Protein AF-A0A966XR75-F1 (afdb_monomer_lite)

Sequence (65 aa):
MVVLGQERVTAFISHATWRALRGSESRQQSLIDIYRENKSAIDAAVVRRVVGGGRQPVVLRVSDL

Foldseek 3Di:
DACDPPDDAAEDEDPVQVCVQPPPVCPPDDPVVSCVVCVVLVNVLCVVCVVVVHDPNHYDHNVSD

Secondary structure (DSSP, 8-state):
-EEETTEEEPEEE-HHHHHHHHGGGGGSS-HHHHHHHHHHHHHHHHHHHHHTTPPSSEEE-GGG-

Radius of gyration: 12.15 Å; chains: 1; bounding box: 34×22×28 Å

Structure (mmCIF, N/CA/C/O backbone):
data_AF-A0A966XR75-F1
#
_entry.id   AF-A0A966XR75-F1
#
loop_
_atom_site.group_PDB
_atom_site.id
_atom_site.type_symbol
_atom_site.label_atom_id
_atom_site.label_alt_id
_atom_site.label_comp_id
_atom_site.label_asym_id
_atom_site.label_entity_id
_atom_site.label_seq_id
_atom_site.pdbx_PDB_ins_code
_atom_site.Cartn_x
_atom_site.Cartn_y
_atom_site.Cartn_z
_atom_site.occupancy
_atom_site.B_iso_or_equiv
_atom_site.auth_seq_id
_atom_site.auth_comp_id
_atom_site.auth_asym_id
_atom_site.auth_atom_id
_atom_site.pdbx_PDB_model_num
ATOM 1 N N . MET A 1 1 ? 3.464 2.880 9.195 1.00 64.44 1 MET A N 1
ATOM 2 C CA . MET A 1 1 ? 2.404 3.283 10.141 1.00 64.44 1 MET A CA 1
ATOM 3 C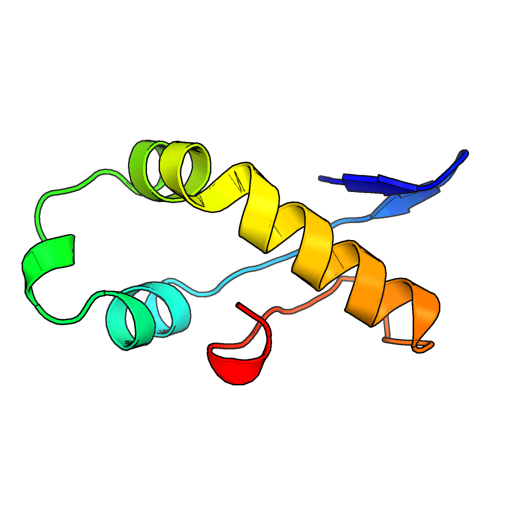 C . MET A 1 1 ? 1.757 4.527 9.579 1.00 64.44 1 MET A C 1
ATOM 5 O O . MET A 1 1 ? 2.480 5.467 9.268 1.00 64.44 1 MET A O 1
ATOM 9 N N . VAL A 1 2 ? 0.440 4.495 9.409 1.00 73.56 2 VAL A N 1
ATOM 10 C CA . VAL A 1 2 ? -0.355 5.637 8.939 1.00 73.56 2 VAL A CA 1
ATOM 11 C C . VAL A 1 2 ? -1.206 6.106 10.109 1.00 73.56 2 VAL A C 1
ATOM 13 O O . VAL A 1 2 ? -1.735 5.277 10.849 1.00 73.56 2 VAL A O 1
ATOM 16 N N . VAL A 1 3 ? -1.288 7.418 10.314 1.00 73.19 3 VAL A N 1
ATOM 17 C CA . VAL A 1 3 ? -2.152 8.009 11.341 1.00 73.19 3 VAL A CA 1
ATOM 18 C C . VAL A 1 3 ? -3.418 8.498 10.650 1.00 73.19 3 VAL A C 1
ATOM 20 O O . VAL A 1 3 ? -3.342 9.341 9.760 1.00 73.19 3 VAL A O 1
ATOM 23 N N . LEU A 1 4 ? -4.565 7.941 11.035 1.00 72.88 4 LEU A N 1
ATOM 24 C CA . LEU A 1 4 ? -5.885 8.324 10.536 1.00 72.88 4 LEU A CA 1
ATOM 25 C C . LEU A 1 4 ? -6.671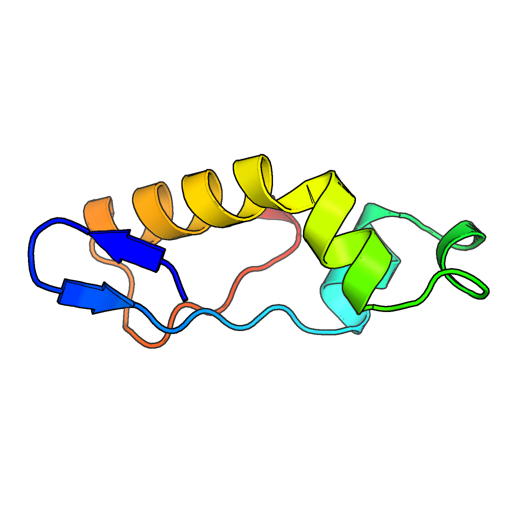 8.930 11.698 1.00 72.88 4 LEU A C 1
ATOM 27 O O . LEU A 1 4 ? -7.157 8.218 12.574 1.00 72.88 4 LEU A O 1
ATOM 31 N N . GLY A 1 5 ? -6.744 10.262 11.750 1.00 76.50 5 GLY A N 1
ATOM 32 C CA . GLY A 1 5 ? -7.296 10.962 12.911 1.00 76.50 5 GLY A CA 1
ATOM 33 C C . GLY A 1 5 ? -6.478 10.662 14.173 1.00 76.50 5 GLY A C 1
ATOM 34 O O . GLY A 1 5 ? -5.306 11.024 14.245 1.00 76.50 5 GLY A O 1
ATOM 35 N N . GLN A 1 6 ? -7.087 9.993 15.157 1.00 73.38 6 GLN A N 1
ATOM 36 C CA . GLN A 1 6 ? -6.415 9.555 16.391 1.00 73.38 6 GLN A CA 1
ATOM 37 C C . GLN A 1 6 ? -5.966 8.082 16.362 1.00 73.38 6 GLN A C 1
ATOM 39 O O . GLN A 1 6 ? -5.328 7.617 17.307 1.00 73.38 6 GLN A O 1
ATOM 44 N N . GLU A 1 7 ? -6.260 7.341 15.290 1.00 79.62 7 GLU A N 1
ATOM 45 C CA . GLU A 1 7 ? -5.963 5.914 15.190 1.00 79.62 7 GLU A CA 1
ATOM 46 C C . GLU A 1 7 ? -4.625 5.661 14.481 1.00 79.62 7 GLU A C 1
ATOM 48 O O . GLU A 1 7 ? -4.305 6.260 13.448 1.00 79.62 7 GLU A O 1
ATOM 53 N N . ARG A 1 8 ? -3.819 4.753 15.043 1.00 84.94 8 ARG A N 1
ATOM 54 C CA . ARG A 1 8 ? -2.576 4.280 14.424 1.00 84.94 8 ARG A CA 1
ATOM 55 C C . ARG A 1 8 ? -2.854 2.993 13.669 1.00 84.94 8 ARG A C 1
ATOM 57 O O . ARG A 1 8 ? -3.131 1.969 14.283 1.00 84.94 8 ARG A O 1
ATOM 64 N N . VAL A 1 9 ? -2.676 3.033 12.354 1.00 87.44 9 VAL A N 1
ATOM 65 C CA . VAL A 1 9 ? -2.862 1.867 11.494 1.00 87.44 9 VAL A CA 1
ATOM 66 C C . VAL A 1 9 ? -1.515 1.264 11.122 1.00 87.44 9 VAL A C 1
ATOM 68 O O . VAL A 1 9 ? -0.627 1.912 10.545 1.00 87.44 9 VAL A O 1
ATOM 71 N N . THR A 1 10 ? -1.376 -0.019 11.441 1.00 90.62 10 THR A N 1
ATOM 72 C CA . THR A 1 10 ? -0.256 -0.846 10.994 1.00 90.62 10 THR A CA 1
ATOM 73 C C . THR A 1 10 ? -0.610 -1.481 9.660 1.00 90.62 10 THR A C 1
ATOM 75 O O . THR A 1 10 ? -1.645 -2.137 9.528 1.00 90.62 10 THR A O 1
ATOM 78 N N . ALA A 1 11 ? 0.271 -1.290 8.680 1.00 90.44 11 ALA A N 1
ATOM 79 C CA . ALA A 1 11 ? 0.149 -1.878 7.360 1.00 90.44 11 ALA A CA 1
ATOM 80 C C . ALA A 1 11 ? 1.396 -2.695 7.018 1.00 90.44 11 ALA A C 1
ATOM 82 O O . ALA A 1 11 ? 2.515 -2.291 7.341 1.00 90.44 11 ALA A O 1
ATOM 83 N N . PHE A 1 12 ? 1.187 -3.818 6.343 1.00 91.50 12 PHE A N 1
ATOM 84 C CA . PHE A 1 12 ? 2.225 -4.728 5.885 1.00 91.50 12 PHE A CA 1
ATOM 85 C C . PHE A 1 12 ? 2.192 -4.828 4.363 1.00 91.50 12 PHE A C 1
ATOM 87 O O . PHE A 1 12 ? 1.130 -5.000 3.764 1.00 91.50 12 PHE A O 1
ATOM 94 N N . ILE A 1 13 ? 3.369 -4.770 3.744 1.00 89.38 13 ILE A N 1
ATOM 95 C CA . ILE A 1 13 ? 3.571 -5.092 2.330 1.00 89.38 13 ILE A CA 1
ATOM 96 C C . ILE A 1 13 ? 4.599 -6.212 2.273 1.00 89.38 13 ILE A C 1
ATOM 98 O O . ILE A 1 13 ? 5.677 -6.104 2.858 1.00 89.38 13 ILE A O 1
ATOM 102 N N . SER A 1 14 ? 4.264 -7.298 1.581 1.00 87.19 14 SER A N 1
ATOM 103 C CA . SER A 1 14 ? 5.196 -8.411 1.420 1.00 87.19 14 SER A CA 1
ATOM 104 C C . SER A 1 14 ? 6.299 -8.064 0.416 1.00 87.19 14 SER A C 1
ATOM 106 O O . SER A 1 14 ? 6.071 -7.349 -0.561 1.00 87.19 14 SER A O 1
ATOM 108 N N . HIS A 1 15 ? 7.490 -8.633 0.598 1.00 81.56 15 HIS A N 1
ATOM 109 C CA . HIS A 1 15 ? 8.570 -8.500 -0.383 1.00 81.56 15 HIS A CA 1
ATOM 110 C C . HIS A 1 15 ? 8.161 -9.024 -1.775 1.00 81.56 15 HIS A C 1
ATOM 112 O O . HIS A 1 15 ? 8.559 -8.464 -2.793 1.00 81.56 15 HIS A O 1
ATOM 118 N N . ALA A 1 16 ? 7.313 -10.057 -1.837 1.00 84.12 16 ALA A N 1
ATOM 119 C CA . ALA A 1 16 ? 6.768 -10.567 -3.094 1.00 84.12 16 ALA A CA 1
ATOM 120 C C . ALA A 1 16 ? 5.859 -9.541 -3.795 1.00 84.12 16 ALA A C 1
ATOM 122 O O . ALA A 1 16 ? 5.967 -9.373 -5.007 1.00 84.12 16 ALA A O 1
ATOM 123 N N . THR A 1 17 ? 5.031 -8.812 -3.037 1.00 86.50 17 THR A N 1
ATOM 124 C CA . THR A 1 17 ? 4.206 -7.705 -3.549 1.00 86.50 17 THR A CA 1
ATOM 125 C C . THR A 1 17 ? 5.082 -6.637 -4.202 1.00 86.50 17 THR A C 1
ATOM 127 O O . THR A 1 17 ? 4.807 -6.216 -5.322 1.00 86.50 17 THR A O 1
ATOM 130 N N . TRP A 1 18 ? 6.180 -6.251 -3.545 1.00 83.62 18 TRP A N 1
ATOM 131 C CA . TRP A 1 18 ? 7.115 -5.270 -4.098 1.00 83.62 18 TRP A CA 1
A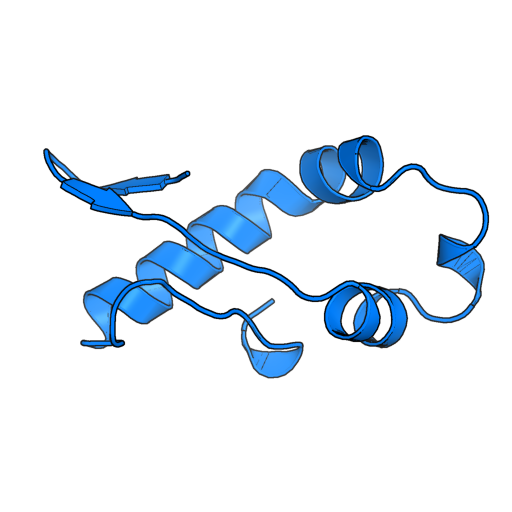TOM 132 C C . TRP A 1 18 ? 7.789 -5.741 -5.381 1.00 83.62 18 TRP A C 1
ATOM 134 O O . TRP A 1 18 ? 7.839 -5.005 -6.365 1.00 83.62 18 TRP A O 1
ATOM 144 N N . ARG A 1 19 ? 8.264 -6.990 -5.394 1.00 80.06 19 ARG A N 1
ATOM 145 C CA . ARG A 1 19 ? 8.880 -7.582 -6.585 1.00 80.06 19 ARG A CA 1
ATOM 146 C C . ARG A 1 19 ? 7.913 -7.669 -7.761 1.00 80.06 19 ARG A C 1
ATOM 148 O O . ARG A 1 19 ? 8.334 -7.471 -8.893 1.00 80.06 19 ARG A O 1
ATOM 155 N N . ALA A 1 20 ? 6.642 -7.963 -7.504 1.00 83.81 20 ALA A N 1
ATOM 156 C CA . ALA A 1 20 ? 5.627 -8.014 -8.548 1.00 83.81 20 ALA A CA 1
ATOM 157 C C . ALA A 1 20 ? 5.320 -6.624 -9.134 1.00 83.81 20 ALA A C 1
ATOM 159 O O . ALA A 1 20 ? 5.084 -6.524 -10.331 1.00 83.81 20 ALA A O 1
ATOM 160 N N . LEU A 1 21 ? 5.372 -5.563 -8.321 1.00 81.25 21 LEU A N 1
ATOM 161 C CA . LEU A 1 21 ? 5.127 -4.189 -8.771 1.00 81.25 21 LEU A CA 1
ATOM 162 C C . LEU A 1 21 ? 6.285 -3.619 -9.612 1.00 81.25 21 LEU A C 1
ATOM 164 O O . LEU A 1 21 ? 6.052 -2.936 -10.601 1.00 81.25 21 LEU A O 1
ATOM 168 N N . ARG A 1 22 ? 7.536 -3.882 -9.210 1.00 77.75 22 ARG A N 1
ATOM 169 C CA . ARG A 1 22 ? 8.746 -3.255 -9.790 1.00 77.75 22 ARG A CA 1
ATOM 170 C C . ARG A 1 22 ? 9.509 -4.158 -10.765 1.00 77.75 22 ARG A C 1
ATOM 172 O O . ARG A 1 22 ? 10.449 -3.713 -11.412 1.00 77.75 22 ARG A O 1
ATOM 179 N N . GLY A 1 23 ? 9.146 -5.435 -10.856 1.00 72.00 23 GLY A N 1
ATOM 180 C CA . GLY A 1 23 ? 9.854 -6.405 -11.685 1.00 72.00 23 GLY A CA 1
ATOM 181 C C . GLY A 1 23 ? 11.296 -6.672 -11.224 1.00 72.00 23 GLY A C 1
ATOM 182 O O . GLY A 1 23 ? 11.649 -6.548 -10.047 1.00 72.00 23 GLY A O 1
ATOM 183 N N . SER A 1 24 ? 12.141 -7.104 -12.161 1.00 64.69 24 SER A N 1
ATOM 184 C CA . SER A 1 24 ? 13.509 -7.590 -11.910 1.00 64.69 24 SER A CA 1
ATOM 185 C C . SER A 1 24 ? 14.490 -6.519 -11.414 1.00 64.69 24 SER A C 1
ATOM 187 O O . SER A 1 24 ? 15.511 -6.871 -10.821 1.00 64.69 24 SER A O 1
ATOM 189 N N . GLU A 1 25 ? 14.190 -5.235 -11.636 1.00 64.06 25 GLU A N 1
ATOM 190 C CA . GLU A 1 25 ? 15.068 -4.095 -11.321 1.00 64.06 25 GLU A CA 1
ATOM 191 C C . GLU A 1 25 ? 15.218 -3.849 -9.814 1.00 64.06 25 GLU A C 1
ATOM 193 O O . GLU A 1 25 ? 16.204 -3.279 -9.354 1.00 64.06 25 GLU A O 1
ATOM 198 N N . SER A 1 26 ? 14.296 -4.371 -9.003 1.00 61.50 26 SER A N 1
ATOM 199 C CA . SER A 1 26 ? 14.286 -4.143 -7.555 1.00 61.50 26 SER A CA 1
ATOM 200 C C . SER A 1 26 ? 15.347 -4.937 -6.772 1.00 61.50 26 SER A C 1
ATOM 202 O O . SER A 1 26 ? 15.387 -4.842 -5.549 1.00 61.50 26 SER A O 1
ATOM 204 N N . ARG A 1 27 ? 16.195 -5.743 -7.434 1.00 63.56 27 ARG A N 1
ATOM 205 C CA . ARG A 1 27 ? 17.164 -6.647 -6.773 1.00 63.56 27 ARG A CA 1
ATOM 206 C C . ARG A 1 27 ? 18.308 -5.939 -6.039 1.00 63.56 27 ARG A C 1
ATOM 208 O O . ARG A 1 27 ? 18.939 -6.583 -5.208 1.00 63.56 27 ARG A O 1
ATOM 215 N N . GLN A 1 28 ? 18.581 -4.671 -6.345 1.00 69.06 28 GLN A N 1
ATOM 216 C CA . GLN A 1 28 ? 19.680 -3.908 -5.733 1.00 69.06 28 GLN A CA 1
ATOM 217 C C . GLN A 1 28 ? 19.217 -2.741 -4.850 1.00 69.06 28 GLN A C 1
ATOM 219 O O . GLN A 1 28 ? 20.024 -2.201 -4.098 1.00 69.06 28 GLN A O 1
ATOM 224 N N . GLN A 1 29 ? 17.938 -2.357 -4.902 1.00 76.62 29 GLN A N 1
ATOM 225 C CA . GLN A 1 29 ? 17.417 -1.289 -4.048 1.00 76.62 29 GLN A CA 1
ATOM 226 C C . GLN A 1 29 ? 17.086 -1.806 -2.647 1.00 76.62 29 GLN A C 1
ATOM 228 O O . GLN A 1 29 ? 16.480 -2.867 -2.480 1.00 76.62 29 GLN A O 1
ATOM 233 N N . SER A 1 30 ? 17.442 -1.023 -1.628 1.00 84.62 30 SER A N 1
ATOM 234 C CA . SER A 1 30 ? 17.044 -1.308 -0.253 1.00 84.62 30 SER A CA 1
ATOM 235 C C . SER A 1 30 ? 15.531 -1.160 -0.083 1.00 84.62 30 SER A C 1
ATOM 237 O O . SER A 1 30 ? 14.907 -0.253 -0.639 1.00 84.62 30 SER A O 1
ATOM 239 N N . LEU A 1 31 ? 14.934 -2.009 0.759 1.00 80.75 31 LEU A N 1
ATOM 240 C CA . LEU A 1 31 ? 13.514 -1.928 1.122 1.00 80.75 31 LEU A CA 1
ATOM 241 C C . LEU A 1 31 ? 13.121 -0.548 1.669 1.00 80.75 31 LEU A C 1
ATOM 243 O O . LEU A 1 31 ? 11.987 -0.112 1.473 1.00 80.75 31 LEU A O 1
ATOM 247 N N . ILE A 1 32 ? 14.047 0.140 2.347 1.00 85.62 32 ILE A N 1
ATOM 248 C CA . ILE A 1 32 ? 13.784 1.471 2.900 1.00 85.62 32 ILE A CA 1
ATOM 249 C C . ILE A 1 32 ? 13.651 2.531 1.805 1.00 85.62 32 ILE A C 1
ATOM 251 O O . ILE A 1 32 ? 12.822 3.430 1.933 1.00 85.62 32 ILE A O 1
ATOM 255 N N . ASP A 1 33 ? 14.418 2.410 0.724 1.00 86.31 33 ASP A N 1
ATOM 256 C CA . ASP A 1 33 ? 14.397 3.365 -0.382 1.00 86.31 33 ASP A CA 1
ATOM 257 C C . ASP A 1 33 ? 13.144 3.152 -1.227 1.00 86.31 33 ASP A C 1
ATOM 259 O O . ASP A 1 33 ? 12.421 4.105 -1.505 1.00 86.31 33 ASP A O 1
ATOM 263 N N . ILE A 1 34 ? 12.790 1.889 -1.485 1.00 82.00 34 ILE A N 1
ATOM 264 C CA . ILE A 1 34 ? 11.517 1.522 -2.120 1.00 82.00 34 ILE A CA 1
ATOM 265 C C . ILE A 1 34 ? 10.339 2.083 -1.314 1.00 82.00 34 ILE A C 1
ATOM 267 O O . ILE A 1 34 ? 9.429 2.685 -1.884 1.00 82.00 34 ILE A O 1
ATOM 271 N N . TYR A 1 35 ? 10.358 1.934 0.015 1.00 85.31 35 TYR A N 1
ATOM 272 C CA . TYR A 1 35 ? 9.329 2.512 0.879 1.00 85.31 35 TYR A CA 1
ATOM 273 C C . TYR A 1 35 ? 9.281 4.039 0.774 1.00 85.31 35 TYR A C 1
ATOM 275 O O . TYR A 1 35 ? 8.193 4.598 0.668 1.00 85.31 35 TYR A O 1
ATOM 283 N N . ARG A 1 36 ? 10.433 4.719 0.798 1.00 88.19 36 ARG A N 1
ATOM 284 C CA . ARG A 1 36 ? 10.506 6.185 0.716 1.00 88.19 36 ARG A CA 1
ATOM 285 C C . ARG A 1 36 ? 9.957 6.709 -0.605 1.00 88.19 36 ARG A C 1
ATOM 287 O O . ARG A 1 36 ? 9.135 7.619 -0.579 1.00 88.19 36 ARG A O 1
ATOM 294 N N . GLU A 1 37 ? 10.356 6.111 -1.724 1.00 88.31 37 GLU A N 1
ATOM 295 C CA . GLU A 1 37 ? 9.884 6.490 -3.061 1.00 88.31 37 GLU A CA 1
ATOM 296 C C . GLU A 1 37 ? 8.369 6.304 -3.217 1.00 88.31 37 GLU A C 1
ATOM 298 O O . GLU A 1 37 ? 7.702 7.114 -3.853 1.00 88.31 37 GLU A O 1
ATOM 303 N N . ASN A 1 38 ? 7.810 5.257 -2.605 1.00 87.25 38 ASN A N 1
ATOM 304 C CA . ASN A 1 38 ? 6.403 4.888 -2.769 1.00 87.25 38 ASN A CA 1
ATOM 305 C C . ASN A 1 38 ? 5.523 5.306 -1.583 1.00 87.25 38 ASN A C 1
ATOM 307 O O . ASN A 1 38 ? 4.346 4.946 -1.535 1.00 87.25 38 ASN A O 1
ATOM 311 N N . LYS A 1 39 ? 6.058 6.066 -0.619 1.00 89.38 39 LYS A N 1
ATOM 312 C CA . LYS A 1 39 ? 5.388 6.347 0.657 1.00 89.38 39 LYS A CA 1
ATOM 313 C C . LYS A 1 39 ? 3.982 6.919 0.475 1.00 89.38 39 LYS A C 1
ATOM 315 O O . LYS A 1 39 ? 3.052 6.450 1.125 1.00 89.38 39 LYS A O 1
ATOM 320 N N . SER A 1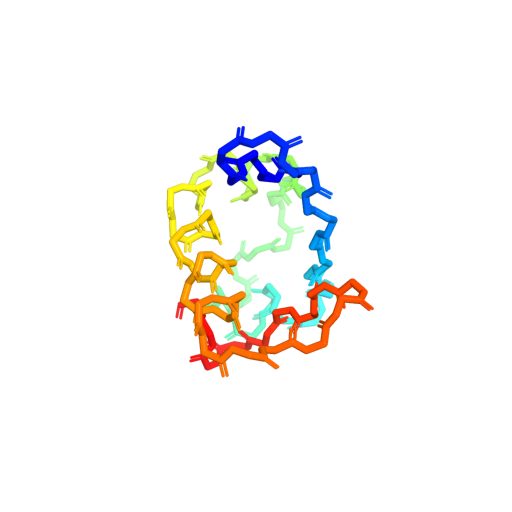 40 ? 3.815 7.889 -0.419 1.00 90.50 40 SER A N 1
ATOM 321 C CA . SER A 1 40 ? 2.516 8.527 -0.657 1.00 90.50 40 SER A CA 1
ATOM 322 C C . SER A 1 40 ? 1.481 7.555 -1.233 1.00 90.50 40 SER A C 1
ATOM 324 O O . SER A 1 40 ? 0.325 7.579 -0.817 1.00 90.50 40 SER A O 1
ATOM 326 N N . ALA A 1 41 ? 1.890 6.668 -2.147 1.00 90.06 41 ALA A N 1
ATOM 327 C CA . ALA A 1 41 ? 1.011 5.647 -2.718 1.00 90.06 41 ALA A CA 1
ATOM 328 C C . ALA A 1 41 ? 0.606 4.606 -1.663 1.00 90.06 41 ALA A C 1
ATOM 330 O O . ALA A 1 41 ? -0.568 4.255 -1.553 1.00 90.06 41 ALA A O 1
ATOM 331 N N . ILE A 1 42 ? 1.559 4.182 -0.825 1.00 90.94 42 ILE A N 1
ATOM 332 C CA . ILE A 1 42 ? 1.311 3.277 0.303 1.00 90.94 42 ILE A CA 1
ATOM 333 C C . ILE A 1 42 ? 0.316 3.904 1.283 1.00 90.94 42 ILE A C 1
ATOM 335 O O . ILE A 1 42 ? -0.670 3.264 1.642 1.00 90.94 42 ILE A O 1
ATOM 339 N N . ASP A 1 43 ? 0.547 5.149 1.704 1.00 91.62 43 ASP A N 1
ATOM 340 C CA . ASP A 1 43 ? -0.324 5.836 2.658 1.00 91.62 43 ASP A CA 1
ATOM 341 C C . ASP A 1 43 ? -1.751 5.965 2.098 1.00 91.62 43 ASP A C 1
ATOM 343 O O . ASP A 1 43 ? -2.717 5.631 2.787 1.00 91.62 43 ASP A O 1
ATOM 347 N N . ALA A 1 44 ? -1.893 6.349 0.824 1.00 91.06 44 ALA A N 1
ATOM 348 C CA . ALA A 1 44 ? -3.187 6.421 0.147 1.00 91.06 44 ALA A CA 1
ATOM 349 C C . ALA A 1 44 ? -3.883 5.051 0.067 1.00 91.06 44 ALA A C 1
ATOM 351 O O . ALA A 1 44 ? -5.084 4.947 0.326 1.00 91.06 44 ALA A O 1
ATOM 352 N N . ALA A 1 45 ? -3.144 3.984 -0.242 1.00 92.38 45 ALA A N 1
ATOM 353 C CA . ALA A 1 45 ? -3.672 2.624 -0.279 1.00 92.38 45 ALA A CA 1
ATOM 354 C C . ALA A 1 45 ? -4.194 2.169 1.092 1.00 92.38 45 ALA A C 1
ATOM 356 O O . ALA A 1 45 ? -5.285 1.600 1.181 1.00 92.38 45 ALA A O 1
ATOM 357 N N . VAL A 1 46 ? -3.459 2.472 2.169 1.00 92.75 46 VAL A N 1
ATOM 358 C CA . VAL A 1 46 ? -3.892 2.191 3.546 1.00 92.75 46 VAL A CA 1
ATOM 359 C C . VAL A 1 46 ? -5.170 2.954 3.879 1.00 92.75 46 VAL A C 1
ATOM 361 O O . VAL A 1 46 ? -6.116 2.339 4.367 1.00 92.75 46 VAL A O 1
ATOM 364 N N . VAL A 1 47 ? -5.233 4.255 3.573 1.00 91.50 47 VAL A N 1
ATOM 365 C CA . VAL A 1 47 ? -6.430 5.081 3.813 1.00 91.50 47 VAL A CA 1
ATOM 366 C C . VAL A 1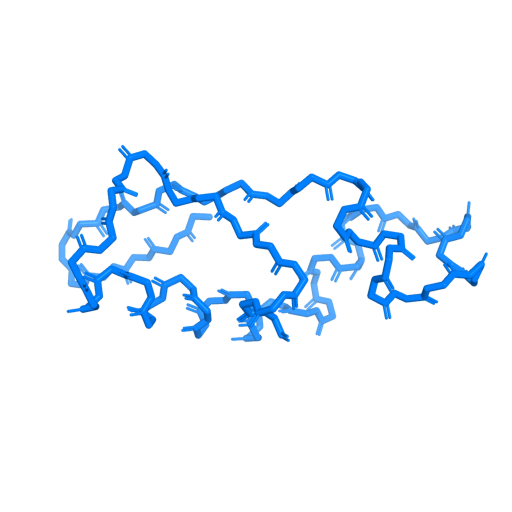 47 ? -7.641 4.473 3.107 1.00 91.50 47 VAL A C 1
ATOM 368 O O . VAL A 1 47 ? -8.664 4.235 3.747 1.00 91.50 47 VAL A O 1
ATOM 371 N N . ARG A 1 48 ? -7.515 4.150 1.810 1.00 90.94 48 ARG A N 1
ATOM 372 C CA . ARG A 1 48 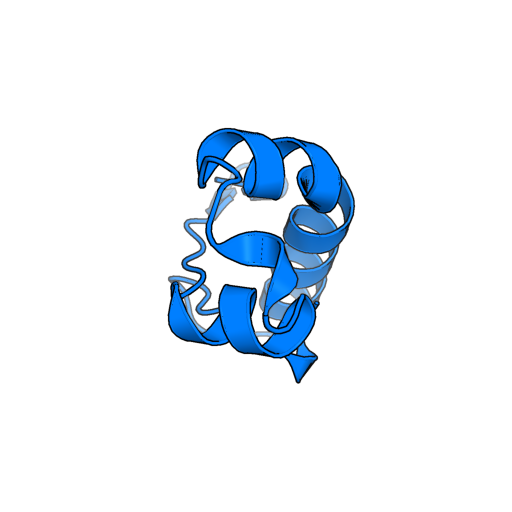? -8.595 3.524 1.027 1.00 90.94 48 ARG A CA 1
ATOM 373 C C . ARG A 1 48 ? -9.069 2.221 1.660 1.00 90.94 48 ARG A C 1
ATOM 375 O O . ARG A 1 48 ? -10.272 1.986 1.741 1.00 90.94 48 ARG A O 1
ATOM 382 N N . ARG A 1 49 ? -8.138 1.383 2.129 1.00 90.88 49 ARG A N 1
ATOM 383 C CA . ARG A 1 49 ? -8.476 0.104 2.765 1.00 90.88 49 ARG A CA 1
ATOM 384 C C . ARG A 1 49 ? -9.259 0.305 4.057 1.00 90.88 49 ARG A C 1
ATOM 386 O O . ARG A 1 49 ? -10.245 -0.390 4.266 1.00 90.88 49 ARG A O 1
ATOM 393 N N . VAL A 1 50 ? -8.824 1.236 4.903 1.00 90.31 50 VAL A N 1
ATOM 394 C CA . VAL A 1 50 ? -9.449 1.496 6.207 1.00 90.31 50 VAL A CA 1
ATOM 395 C C . VAL A 1 50 ? -10.828 2.127 6.031 1.00 90.31 50 VAL A C 1
ATOM 397 O O . VAL A 1 50 ? -11.794 1.634 6.604 1.00 90.31 50 VAL A O 1
ATOM 400 N N . VAL A 1 51 ? -10.948 3.151 5.179 1.00 89.31 51 VAL A N 1
ATOM 401 C CA . VAL A 1 51 ? -12.237 3.797 4.872 1.00 89.31 51 VAL A CA 1
ATOM 402 C C . VAL A 1 51 ? -13.218 2.805 4.238 1.00 89.31 51 VAL A C 1
ATOM 404 O O . VAL A 1 51 ? -14.408 2.846 4.528 1.00 89.31 51 VAL A O 1
ATOM 407 N N . GLY A 1 52 ? -12.721 1.861 3.434 1.00 88.69 52 GLY A N 1
ATOM 408 C CA . GLY A 1 52 ? -13.514 0.767 2.869 1.00 88.69 52 GLY A CA 1
ATOM 409 C C . GLY A 1 52 ? -13.905 -0.341 3.858 1.00 88.69 52 GLY A C 1
ATOM 410 O O . GLY A 1 52 ? -14.416 -1.370 3.423 1.00 88.69 52 GLY A O 1
ATOM 411 N N . GLY A 1 53 ? -13.639 -0.188 5.162 1.00 87.19 53 GLY A N 1
ATOM 412 C CA . GLY A 1 53 ? -13.967 -1.189 6.186 1.00 87.19 53 GLY A CA 1
ATOM 413 C C . GLY A 1 53 ? -13.027 -2.399 6.205 1.00 87.19 53 GLY A C 1
ATOM 414 O O . GLY A 1 53 ? -13.386 -3.473 6.691 1.00 87.19 53 GLY A O 1
ATOM 415 N N . GLY A 1 54 ? -11.823 -2.258 5.649 1.00 84.50 54 GLY A N 1
ATOM 416 C CA . GLY A 1 54 ? -10.807 -3.302 5.646 1.00 84.50 54 GLY A CA 1
ATOM 417 C C . GLY A 1 54 ? -10.366 -3.687 7.059 1.00 84.50 54 GLY A C 1
ATOM 418 O O . GLY A 1 54 ? -10.218 -2.845 7.943 1.00 84.50 54 GLY A O 1
ATOM 419 N N . ARG A 1 55 ? -10.115 -4.984 7.267 1.00 83.19 55 ARG A N 1
ATOM 420 C CA . ARG A 1 55 ? -9.601 -5.500 8.542 1.00 83.19 55 ARG A CA 1
ATOM 421 C C . ARG A 1 55 ? -8.201 -4.959 8.834 1.00 83.19 55 ARG A C 1
ATOM 423 O O . ARG A 1 55 ? -7.370 -4.852 7.931 1.00 83.19 55 ARG A O 1
ATOM 430 N N . GLN A 1 56 ? -7.948 -4.685 10.111 1.00 86.19 56 GLN A N 1
ATOM 431 C CA . GLN A 1 56 ? -6.632 -4.326 10.630 1.00 86.19 56 GLN A CA 1
ATOM 432 C C . GLN A 1 56 ? -5.951 -5.558 11.265 1.00 86.19 56 GLN A C 1
ATOM 434 O O . GLN A 1 56 ? -6.644 -6.363 11.891 1.00 86.19 56 GLN A O 1
ATOM 439 N N . PRO A 1 57 ? -4.621 -5.729 11.131 1.00 88.56 57 PRO A N 1
ATOM 440 C CA . PRO A 1 57 ? -3.702 -4.861 10.394 1.00 88.56 57 PRO A CA 1
ATOM 441 C C . PRO A 1 57 ? -3.899 -4.950 8.874 1.00 88.56 57 PRO A C 1
ATOM 443 O O . PRO A 1 57 ? -4.271 -5.994 8.337 1.00 88.56 57 PRO A O 1
ATOM 446 N N . VAL A 1 58 ? -3.642 -3.842 8.176 1.00 90.88 58 VAL A N 1
ATOM 447 C CA . VAL A 1 58 ? -3.846 -3.751 6.725 1.00 90.88 58 VAL A CA 1
ATOM 448 C C . VAL A 1 58 ? -2.749 -4.530 6.006 1.00 90.88 58 VAL A C 1
ATOM 450 O O . VAL A 1 58 ? -1.567 -4.258 6.187 1.00 90.88 58 VAL A O 1
ATOM 453 N N . VAL A 1 59 ? -3.118 -5.479 5.152 1.00 91.88 59 VAL A N 1
ATOM 454 C CA . VAL A 1 59 ? -2.163 -6.177 4.280 1.00 91.88 59 VAL A CA 1
ATOM 455 C C . VAL A 1 59 ? -2.378 -5.702 2.853 1.00 91.88 59 VAL A C 1
ATOM 457 O O . VAL A 1 59 ? -3.423 -5.974 2.264 1.00 91.88 59 VAL A O 1
ATOM 460 N N . LEU A 1 60 ? -1.390 -4.992 2.317 1.00 90.81 60 LEU A N 1
ATOM 461 C CA . LEU A 1 60 ? -1.433 -4.421 0.977 1.00 90.81 60 LEU A CA 1
ATOM 462 C C . LEU A 1 60 ? -0.930 -5.425 -0.069 1.00 90.81 60 LEU A C 1
ATOM 464 O O . LEU A 1 60 ? 0.121 -6.065 0.073 1.00 90.81 60 LEU A O 1
ATOM 468 N N . ARG A 1 61 ? -1.702 -5.544 -1.142 1.00 89.50 61 ARG A N 1
ATOM 469 C CA . ARG A 1 61 ? -1.438 -6.354 -2.331 1.00 89.50 61 ARG A CA 1
ATOM 470 C C . ARG A 1 61 ? -1.030 -5.454 -3.490 1.00 89.50 61 ARG A C 1
ATOM 472 O O . ARG A 1 61 ? -1.173 -4.240 -3.424 1.00 89.50 61 ARG A O 1
ATOM 479 N N . VAL A 1 62 ? -0.566 -6.068 -4.577 1.00 86.88 62 VAL A N 1
ATOM 480 C CA . VAL A 1 62 ? -0.180 -5.340 -5.799 1.00 86.88 62 VAL A CA 1
ATOM 481 C C . VAL A 1 62 ? -1.345 -4.496 -6.312 1.00 86.88 62 VAL A C 1
ATOM 483 O O . VAL A 1 62 ? -1.144 -3.360 -6.693 1.00 86.88 62 VAL A O 1
ATOM 486 N N . SER A 1 63 ? -2.571 -5.019 -6.235 1.00 86.62 63 SER A N 1
ATOM 487 C CA . SER A 1 63 ? -3.793 -4.318 -6.647 1.00 86.62 63 SER A CA 1
ATOM 488 C C . SER A 1 63 ? -4.166 -3.110 -5.782 1.00 86.62 63 SER A C 1
ATOM 490 O O . SER A 1 63 ? -5.084 -2.381 -6.139 1.00 86.62 63 SER A O 1
ATOM 492 N N . ASP A 1 64 ? -3.548 -2.952 -4.608 1.00 85.75 64 ASP A N 1
ATOM 493 C CA . ASP A 1 64 ? -3.841 -1.838 -3.705 1.00 85.75 64 ASP A CA 1
ATOM 494 C C . ASP A 1 64 ? -2.922 -0.629 -3.955 1.00 85.75 64 ASP A C 1
ATOM 496 O O . ASP A 1 64 ? -3.287 0.486 -3.557 1.00 85.75 64 ASP A O 1
ATOM 500 N N . LEU A 1 65 ? -1.758 -0.864 -4.581 1.00 82.62 65 LEU A N 1
ATOM 501 C CA . LEU A 1 65 ? -0.672 0.091 -4.829 1.00 82.62 65 LEU A CA 1
ATOM 502 C C . LEU A 1 65 ? -0.747 0.701 -6.231 1.00 82.62 65 LEU A C 1
ATOM 504 O O . LEU A 1 65 ? -1.081 -0.034 -7.184 1.00 82.62 65 LEU A O 1
#

pLDDT: mean 83.67, std 8.1, range [61.5, 92.75]